Protein AF-A0A7S1P0Q0-F1 (afdb_monomer_lite)

Sequence (151 aa):
WRQEIEWERSNLKGLHETIDRICHELALQSGTRHRKLNSAVGKLKADFVEAAVGFTDLFRRHLIEYVKRFKRTSAHDPGCHRSFPELADITEGDLRPVEAEVASAEYPRPYKNLIAAKPTCSPDIDGPMATTSDGKNISEVDLLLRTQGFV

Structure (mmCIF, N/CA/C/O backbone):
data_AF-A0A7S1P0Q0-F1
#
_entry.id   AF-A0A7S1P0Q0-F1
#
loop_
_atom_site.group_PDB
_atom_site.id
_atom_site.type_symbol
_atom_site.label_atom_id
_atom_site.label_alt_id
_atom_site.label_comp_id
_atom_site.label_asym_id
_atom_site.label_entity_id
_atom_site.label_seq_id
_atom_site.pdbx_PDB_ins_code
_atom_site.Cartn_x
_atom_site.Cartn_y
_atom_site.Cartn_z
_atom_site.occupancy
_atom_site.B_iso_or_equiv
_atom_site.auth_seq_id
_atom_site.auth_comp_id
_atom_site.auth_asym_id
_atom_site.auth_atom_id
_atom_site.pdbx_PDB_model_num
ATOM 1 N N . TRP A 1 1 ? -7.349 -4.271 -9.506 1.00 67.31 1 TRP A N 1
ATOM 2 C CA . TRP A 1 1 ? -6.792 -3.863 -8.198 1.00 67.31 1 TRP A CA 1
ATOM 3 C C . TRP A 1 1 ? -7.834 -3.636 -7.115 1.00 67.31 1 TRP A C 1
ATOM 5 O O . TRP A 1 1 ? -7.873 -4.446 -6.211 1.00 67.31 1 TRP A O 1
ATOM 15 N N . ARG A 1 2 ? -8.716 -2.617 -7.157 1.00 73.19 2 ARG A N 1
ATOM 16 C CA . ARG A 1 2 ? -9.735 -2.446 -6.088 1.00 73.19 2 ARG A CA 1
ATOM 17 C C . ARG A 1 2 ? -10.603 -3.698 -5.899 1.00 73.19 2 ARG A C 1
ATOM 19 O O . ARG A 1 2 ? -10.735 -4.184 -4.785 1.00 73.19 2 ARG A O 1
ATOM 26 N N . GLN A 1 3 ? -11.106 -4.252 -7.002 1.00 78.12 3 GLN A N 1
ATOM 27 C CA . GLN A 1 3 ? -11.857 -5.511 -6.990 1.00 78.12 3 GLN A CA 1
ATOM 28 C C . GLN A 1 3 ? -11.008 -6.706 -6.531 1.00 78.12 3 GLN A C 1
ATOM 30 O O . GLN A 1 3 ? -11.529 -7.576 -5.849 1.00 78.12 3 GLN A O 1
ATOM 35 N N . GLU A 1 4 ? -9.712 -6.746 -6.853 1.00 77.75 4 GLU A N 1
ATOM 36 C CA . GLU A 1 4 ? -8.803 -7.804 -6.378 1.00 77.75 4 GLU A CA 1
ATOM 37 C C . GLU A 1 4 ? -8.516 -7.679 -4.887 1.00 77.75 4 GLU A C 1
ATOM 39 O O . GLU A 1 4 ? -8.562 -8.679 -4.195 1.00 77.75 4 GLU A O 1
ATOM 44 N N . ILE A 1 5 ? -8.304 -6.472 -4.363 1.00 76.44 5 ILE A N 1
ATOM 45 C CA . ILE A 1 5 ? -8.119 -6.224 -2.929 1.00 76.44 5 ILE A CA 1
ATOM 46 C C . ILE A 1 5 ? -9.391 -6.612 -2.170 1.00 76.44 5 ILE A C 1
ATOM 48 O O . ILE A 1 5 ? -9.331 -7.249 -1.120 1.00 76.44 5 ILE A O 1
ATOM 52 N N . GLU A 1 6 ? -10.564 -6.266 -2.701 1.00 78.94 6 GLU A N 1
ATOM 53 C CA . GLU A 1 6 ? -11.850 -6.681 -2.132 1.00 78.94 6 GLU A CA 1
ATOM 54 C C . GLU A 1 6 ? -12.058 -8.202 -2.207 1.00 78.94 6 GLU A C 1
ATOM 56 O O . GLU A 1 6 ? -12.580 -8.801 -1.260 1.00 78.94 6 GLU A O 1
ATOM 61 N N . TRP A 1 7 ? -11.620 -8.835 -3.296 1.00 82.75 7 TRP A N 1
ATOM 62 C CA . TRP A 1 7 ? -11.656 -10.283 -3.488 1.00 82.75 7 TRP A CA 1
ATOM 63 C C . TRP A 1 7 ? -10.693 -11.006 -2.539 1.00 82.75 7 TRP A C 1
ATOM 65 O O . TRP A 1 7 ? -11.113 -11.916 -1.830 1.00 82.75 7 TRP A O 1
ATOM 75 N N . GLU A 1 8 ? -9.443 -10.558 -2.431 1.00 78.31 8 GLU A N 1
ATOM 76 C CA . GLU A 1 8 ? -8.431 -11.086 -1.512 1.00 78.31 8 GLU A CA 1
ATOM 77 C C . GLU A 1 8 ? -8.890 -10.944 -0.068 1.00 78.31 8 GLU A C 1
ATOM 79 O O . GLU A 1 8 ? -8.839 -11.909 0.689 1.00 78.31 8 GLU A O 1
ATOM 84 N N . ARG A 1 9 ? -9.440 -9.781 0.306 1.00 75.38 9 ARG A N 1
ATOM 85 C CA . ARG A 1 9 ? -10.043 -9.570 1.628 1.00 75.38 9 ARG A CA 1
ATOM 86 C C . ARG A 1 9 ? -11.121 -10.607 1.939 1.00 75.38 9 ARG A C 1
ATOM 88 O O . ARG A 1 9 ? -11.265 -11.003 3.093 1.00 75.38 9 ARG A O 1
ATOM 95 N N . SER A 1 10 ? -11.898 -10.996 0.931 1.00 76.88 10 SER A N 1
ATOM 96 C CA . SER A 1 10 ? -13.017 -11.931 1.072 1.00 76.88 10 SER A CA 1
ATOM 97 C C . SER A 1 10 ? -12.574 -13.398 1.034 1.00 76.88 10 SER A C 1
ATOM 99 O O . SER A 1 10 ? -13.234 -14.239 1.637 1.00 76.88 10 SER A O 1
ATOM 101 N N . ASN A 1 11 ? -11.450 -13.703 0.378 1.00 79.88 11 ASN A N 1
ATOM 102 C CA . ASN A 1 11 ? -10.983 -15.072 0.144 1.00 79.88 11 ASN A CA 1
ATOM 103 C C . ASN A 1 11 ? -9.796 -15.501 1.013 1.00 79.88 11 ASN A C 1
ATOM 105 O O . ASN A 1 11 ? -9.559 -16.701 1.168 1.00 79.88 11 ASN A O 1
ATOM 109 N N . LEU A 1 12 ? -9.063 -14.563 1.618 1.00 82.00 12 LEU A N 1
ATOM 110 C CA . LEU A 1 12 ? -8.058 -14.883 2.627 1.00 82.00 12 LEU A CA 1
ATOM 111 C C . LEU A 1 12 ? -8.746 -15.335 3.913 1.00 82.00 12 LEU A C 1
ATOM 113 O O . LEU A 1 12 ? -9.384 -14.557 4.629 1.00 82.00 12 LEU A O 1
ATOM 117 N N . LYS A 1 13 ? -8.585 -16.625 4.211 1.00 82.50 13 LYS A N 1
ATOM 118 C CA . LYS A 1 13 ? -9.164 -17.273 5.387 1.00 82.50 13 LYS A CA 1
ATOM 119 C C . LYS A 1 13 ? -8.799 -16.504 6.663 1.00 82.50 13 LYS A C 1
ATOM 121 O O . LYS A 1 13 ? -7.623 -16.329 6.970 1.00 82.50 13 LYS A O 1
ATOM 126 N N . GLY A 1 14 ? -9.813 -16.056 7.402 1.00 80.31 14 GLY A N 1
ATOM 127 C CA . GLY A 1 14 ? -9.657 -15.333 8.668 1.00 80.31 14 GLY A CA 1
ATOM 128 C C . GLY A 1 14 ? -9.328 -13.840 8.548 1.00 80.31 14 GLY A C 1
ATOM 129 O O . GLY A 1 14 ? -9.415 -13.124 9.549 1.00 80.31 14 GLY A O 1
ATOM 130 N N . LEU A 1 15 ? -8.999 -13.323 7.356 1.00 81.31 15 LEU A N 1
ATOM 131 C CA . LEU A 1 15 ? -8.681 -11.902 7.181 1.00 81.31 15 LEU A CA 1
ATOM 132 C C . LEU A 1 15 ? -9.935 -11.033 7.308 1.00 81.31 15 LEU A C 1
ATOM 134 O O . LEU A 1 15 ? -9.914 -10.024 8.012 1.00 81.31 15 LEU A O 1
ATOM 138 N N . HIS A 1 16 ? -11.038 -11.455 6.686 1.00 80.12 16 HIS A N 1
ATOM 139 C CA . HIS A 1 16 ? -12.322 -10.764 6.788 1.00 80.12 16 HIS A CA 1
ATOM 140 C C . HIS A 1 16 ? -12.780 -10.621 8.248 1.00 80.12 16 HIS A C 1
ATOM 142 O O . HIS A 1 16 ? -13.053 -9.518 8.711 1.00 80.12 16 HIS A O 1
ATOM 148 N N . GLU A 1 17 ? -12.767 -11.723 8.999 1.00 84.56 17 GLU A N 1
ATOM 149 C CA . GLU A 1 17 ? -13.150 -11.772 10.417 1.00 84.56 17 GLU A CA 1
ATOM 150 C C . GLU A 1 17 ? -12.225 -10.913 11.292 1.00 84.56 17 GLU A C 1
ATOM 152 O O . GLU A 1 17 ? -12.676 -10.237 12.218 1.00 84.56 17 GLU A O 1
ATOM 157 N N . THR A 1 18 ? -10.928 -10.896 10.976 1.00 86.75 18 THR A N 1
ATOM 158 C CA . THR A 1 18 ? -9.940 -10.078 11.688 1.00 86.75 18 THR A CA 1
ATOM 159 C C . THR A 1 18 ? -10.181 -8.587 11.461 1.00 86.75 18 THR A C 1
ATOM 161 O O . THR A 1 18 ? -10.196 -7.826 12.429 1.00 86.75 18 THR A O 1
ATOM 164 N N . ILE A 1 19 ? -10.412 -8.164 10.213 1.00 84.38 19 ILE A N 1
ATOM 165 C CA . ILE A 1 19 ? -10.732 -6.768 9.876 1.00 84.38 19 ILE A CA 1
ATOM 166 C C . ILE A 1 19 ? -12.034 -6.347 10.555 1.00 84.38 19 ILE A C 1
ATOM 168 O O . ILE A 1 19 ? -12.106 -5.262 11.133 1.00 84.38 19 ILE A O 1
ATOM 172 N N . ASP A 1 20 ? -13.044 -7.213 10.530 1.00 86.19 20 ASP A N 1
ATOM 173 C CA . ASP A 1 20 ? -14.333 -6.981 11.172 1.00 86.19 20 ASP A CA 1
ATOM 174 C C . ASP A 1 20 ? -14.186 -6.753 12.675 1.00 86.19 20 ASP A C 1
ATOM 176 O O . ASP A 1 20 ? -14.682 -5.748 13.192 1.00 86.19 20 ASP A O 1
ATOM 180 N N . ARG A 1 21 ? -13.446 -7.630 13.361 1.00 87.44 21 ARG A N 1
ATOM 181 C CA . ARG A 1 21 ? -13.158 -7.502 14.792 1.00 87.44 21 ARG A CA 1
ATOM 182 C C . ARG A 1 21 ? -12.411 -6.206 15.107 1.00 87.44 21 ARG A C 1
ATOM 184 O O . ARG A 1 21 ? -12.855 -5.460 15.975 1.00 87.44 21 ARG A O 1
ATOM 191 N N . ILE A 1 22 ? -11.332 -5.905 14.382 1.00 88.12 22 ILE A N 1
ATOM 192 C CA . ILE A 1 22 ? -10.524 -4.694 14.608 1.00 88.12 22 ILE A CA 1
ATOM 193 C C . ILE A 1 22 ? -11.372 -3.433 14.407 1.00 88.12 22 ILE A C 1
ATOM 195 O O . ILE A 1 22 ? -11.353 -2.532 15.244 1.00 88.12 22 ILE A O 1
ATOM 199 N N . CYS A 1 23 ? -12.162 -3.368 13.332 1.00 87.81 23 CYS A N 1
ATOM 200 C CA . CYS A 1 23 ? -13.038 -2.223 13.084 1.00 87.81 23 CYS A CA 1
ATOM 201 C C . CYS A 1 23 ? -14.088 -2.068 14.191 1.00 87.81 23 CYS A C 1
ATOM 203 O O . CYS A 1 23 ? -14.402 -0.948 14.593 1.00 87.81 23 CYS A O 1
ATOM 205 N N . HIS A 1 24 ? -14.627 -3.178 14.695 1.00 86.00 24 HIS A N 1
ATOM 206 C CA . HIS A 1 24 ? -15.599 -3.175 15.783 1.00 86.00 24 HIS A CA 1
ATOM 207 C C . HIS A 1 24 ? -14.987 -2.685 17.104 1.00 86.00 24 HIS A C 1
ATOM 209 O O . HIS A 1 24 ? -15.585 -1.852 17.786 1.00 86.00 24 HIS A O 1
ATOM 215 N N . GLU A 1 25 ? -13.781 -3.137 17.444 1.00 86.94 25 GLU A N 1
ATOM 216 C CA . GLU A 1 25 ? -13.038 -2.687 18.626 1.00 86.94 25 GLU A CA 1
ATOM 217 C C . GLU A 1 25 ? -12.679 -1.197 18.542 1.00 86.94 25 GLU A C 1
ATOM 219 O O . GLU A 1 25 ? -12.944 -0.449 19.483 1.00 86.94 25 GLU A O 1
ATOM 224 N N . LEU A 1 26 ? -12.170 -0.731 17.397 1.00 85.88 26 LEU A N 1
ATOM 225 C CA . LEU A 1 26 ? -11.847 0.684 17.177 1.00 85.88 26 LEU A CA 1
ATOM 226 C C . LEU A 1 26 ? -13.091 1.581 17.251 1.00 85.88 26 LEU A C 1
ATOM 228 O O . LEU A 1 26 ? -13.056 2.662 17.846 1.00 85.88 26 LEU A O 1
ATOM 232 N N . ALA A 1 27 ? -14.220 1.132 16.695 1.00 85.38 27 ALA A N 1
ATOM 233 C CA . ALA A 1 27 ? -15.476 1.868 16.787 1.00 85.38 27 ALA A CA 1
ATOM 234 C C . ALA A 1 27 ? -15.959 1.989 18.244 1.00 85.38 27 ALA A C 1
ATOM 236 O O . ALA A 1 27 ? -16.407 3.065 18.649 1.00 85.38 27 ALA A O 1
ATOM 237 N N . LEU A 1 28 ? -15.810 0.938 19.057 1.00 83.94 28 LEU A N 1
ATOM 238 C CA . LEU A 1 28 ? -16.116 0.989 20.491 1.00 83.94 28 LEU A CA 1
ATOM 239 C C . LEU A 1 28 ? -15.164 1.927 21.252 1.00 83.94 28 LEU A C 1
ATOM 241 O O . LEU A 1 28 ? -15.630 2.754 22.035 1.00 83.94 28 LEU A O 1
ATOM 245 N N . GLN A 1 29 ? -13.857 1.864 20.977 1.00 83.81 29 GLN A N 1
ATOM 246 C CA . GLN A 1 29 ? -12.847 2.732 21.601 1.00 83.81 29 GLN A CA 1
ATOM 247 C C . GLN A 1 29 ? -13.053 4.218 21.278 1.00 83.81 29 GLN A C 1
ATOM 249 O O . GLN A 1 29 ? -12.810 5.075 22.122 1.00 83.81 29 GLN A O 1
ATOM 254 N N . SER A 1 30 ? -13.572 4.537 20.089 1.00 79.88 30 SER A N 1
ATOM 255 C CA . SER A 1 30 ? -13.924 5.912 19.702 1.00 79.88 30 SER A CA 1
ATOM 256 C C . SER A 1 30 ? -15.154 6.487 20.432 1.00 79.88 30 SER A C 1
ATOM 258 O O . SER A 1 30 ? -15.569 7.612 20.152 1.00 79.88 30 SER A O 1
ATOM 260 N N . GLY A 1 31 ? -15.770 5.728 21.350 1.00 76.19 31 GLY A N 1
ATOM 261 C CA . GLY A 1 31 ? -16.958 6.150 22.097 1.00 76.19 31 GLY A CA 1
ATOM 262 C C . GLY A 1 31 ? -18.244 6.131 21.265 1.00 76.19 31 GLY A C 1
ATOM 263 O O . GLY A 1 31 ? -19.228 6.796 21.608 1.00 76.19 31 GLY A O 1
ATOM 264 N N . THR A 1 32 ? -18.263 5.388 20.152 1.00 79.00 32 THR A N 1
ATOM 265 C CA . THR A 1 32 ? -19.440 5.306 19.284 1.00 79.00 32 THR A CA 1
ATOM 266 C C . THR A 1 32 ? -20.595 4.632 20.026 1.00 79.00 32 THR A C 1
ATOM 268 O O . THR A 1 32 ? -20.504 3.484 20.455 1.00 79.00 32 THR A O 1
ATOM 271 N N . ARG A 1 33 ? -21.734 5.329 20.145 1.00 78.31 33 ARG A N 1
ATOM 272 C CA . ARG A 1 33 ? -22.958 4.752 20.728 1.00 78.31 33 ARG A CA 1
ATOM 273 C C . ARG A 1 33 ? -23.373 3.498 19.956 1.00 78.31 33 ARG A C 1
ATOM 275 O O . ARG A 1 33 ? -23.413 3.536 18.728 1.00 78.31 33 ARG A O 1
ATOM 282 N N . HIS A 1 34 ? -23.826 2.460 20.662 1.00 73.00 34 HIS A N 1
ATOM 283 C CA . HIS A 1 34 ? -24.252 1.179 20.074 1.00 73.00 34 HIS A CA 1
ATOM 284 C C . HIS A 1 34 ? -25.168 1.317 18.844 1.00 73.00 34 HIS A C 1
ATOM 286 O O . HIS A 1 34 ? -24.982 0.625 17.849 1.00 73.00 34 HIS A O 1
ATOM 292 N N . ARG A 1 35 ? -26.107 2.276 18.859 1.00 75.81 35 ARG A N 1
ATOM 293 C CA . ARG A 1 35 ? -27.043 2.527 17.746 1.00 75.81 35 ARG A CA 1
ATOM 294 C C . ARG A 1 35 ? -26.366 2.967 16.434 1.00 75.81 35 ARG A C 1
ATOM 296 O O . ARG A 1 35 ? -26.982 2.875 15.380 1.00 75.81 35 ARG A O 1
ATOM 303 N N . LYS A 1 36 ? -25.125 3.460 16.485 1.00 82.62 36 LYS A N 1
ATOM 304 C CA . LYS A 1 36 ? -24.333 3.899 15.320 1.00 82.62 36 LYS A CA 1
ATOM 305 C C . LYS A 1 36 ? -23.139 2.986 15.025 1.00 82.62 36 LYS A C 1
ATOM 307 O O . LYS A 1 36 ? -22.395 3.260 14.088 1.00 82.62 36 LYS A O 1
ATOM 312 N N . LEU A 1 37 ? -22.970 1.907 15.790 1.00 83.19 37 LEU A N 1
ATOM 313 C CA . LEU A 1 37 ? -21.777 1.066 15.744 1.00 83.19 37 LEU A CA 1
ATOM 314 C C . LEU A 1 37 ? -21.566 0.438 14.363 1.00 83.19 37 LEU A C 1
ATOM 316 O O . LEU A 1 37 ? -20.504 0.601 13.780 1.00 83.19 37 LEU A O 1
ATOM 320 N N . ASN A 1 38 ? -22.608 -0.160 13.781 1.00 83.56 38 ASN A N 1
ATOM 321 C CA . ASN A 1 38 ? -22.518 -0.786 12.457 1.00 83.56 38 ASN A CA 1
ATOM 322 C C . ASN A 1 38 ? -22.152 0.215 11.351 1.00 83.56 38 ASN A C 1
ATOM 324 O O . ASN A 1 38 ? -21.402 -0.116 10.438 1.00 83.56 38 ASN A O 1
ATOM 328 N N . SER A 1 39 ? -22.645 1.454 11.443 1.00 84.56 39 SER A N 1
ATOM 329 C CA . SER A 1 39 ? -22.304 2.511 10.484 1.00 84.56 39 SER A CA 1
ATOM 330 C C . SER A 1 39 ? -20.852 2.970 10.643 1.00 84.56 39 SER A C 1
ATOM 332 O O . SER A 1 39 ? -20.161 3.147 9.642 1.00 84.56 39 SER A O 1
ATOM 334 N N . ALA A 1 40 ? -20.364 3.103 11.881 1.00 83.25 40 ALA A N 1
ATOM 335 C CA . ALA A 1 40 ? -18.966 3.433 12.153 1.00 83.25 40 ALA A CA 1
ATOM 336 C C . ALA A 1 40 ? -18.013 2.319 11.693 1.00 83.25 40 ALA A C 1
ATOM 338 O O . ALA A 1 40 ? -17.017 2.603 11.036 1.00 83.25 40 ALA A O 1
ATOM 339 N N . VAL A 1 41 ? -18.357 1.056 11.956 1.00 85.62 41 VAL A N 1
ATOM 340 C CA . VAL A 1 41 ? -17.617 -0.115 11.467 1.00 85.62 41 VAL A CA 1
ATOM 341 C C . VAL A 1 41 ? -17.589 -0.144 9.940 1.00 85.62 41 VAL A C 1
ATOM 343 O O . VAL A 1 41 ? -16.527 -0.328 9.355 1.00 85.62 41 VAL A O 1
ATOM 346 N N . GLY A 1 42 ? -18.728 0.090 9.281 1.00 85.31 42 GLY A N 1
ATOM 347 C CA . GLY A 1 42 ? -18.796 0.170 7.820 1.00 85.31 42 GLY A CA 1
ATOM 348 C C . GLY A 1 42 ? -17.887 1.260 7.248 1.00 85.31 42 GLY A C 1
ATOM 349 O O . GLY A 1 42 ? -17.175 1.014 6.277 1.00 85.31 42 GLY A O 1
ATOM 350 N N . LYS A 1 43 ? -17.845 2.434 7.891 1.00 86.75 43 LYS A N 1
ATOM 351 C CA . LYS A 1 43 ? -16.931 3.517 7.513 1.00 86.75 43 LYS A CA 1
ATOM 352 C C . LYS A 1 43 ? -15.462 3.119 7.688 1.00 86.75 43 LYS A C 1
ATOM 354 O O . LYS A 1 43 ? -14.688 3.299 6.761 1.00 86.75 43 LYS A O 1
ATOM 359 N N . LEU A 1 44 ? -15.094 2.524 8.825 1.00 85.31 44 LEU A N 1
ATOM 360 C CA . LEU A 1 44 ? -13.720 2.073 9.082 1.00 85.31 44 LEU A CA 1
ATOM 361 C C . LEU A 1 44 ? -13.248 1.029 8.061 1.00 85.31 44 LEU A C 1
ATOM 363 O O . LEU A 1 44 ? -12.109 1.087 7.607 1.00 85.31 44 LEU A O 1
ATOM 367 N N . LYS A 1 45 ? -14.128 0.110 7.646 1.00 86.12 45 LYS A N 1
ATOM 368 C CA . LYS A 1 45 ? -13.817 -0.855 6.581 1.00 86.12 45 LYS A CA 1
ATOM 369 C C . LYS A 1 45 ? -13.599 -0.177 5.228 1.00 86.12 45 LYS A C 1
ATOM 371 O O . LYS A 1 45 ? -12.709 -0.590 4.491 1.00 86.12 45 LYS A O 1
ATOM 376 N N . ALA A 1 46 ? -14.407 0.828 4.891 1.00 85.56 46 ALA A N 1
ATOM 377 C CA . ALA A 1 46 ? -14.223 1.597 3.663 1.00 85.56 46 ALA A CA 1
ATOM 378 C C . ALA A 1 46 ? -12.892 2.361 3.696 1.00 85.56 46 ALA A C 1
ATOM 380 O O . ALA A 1 46 ? -12.095 2.231 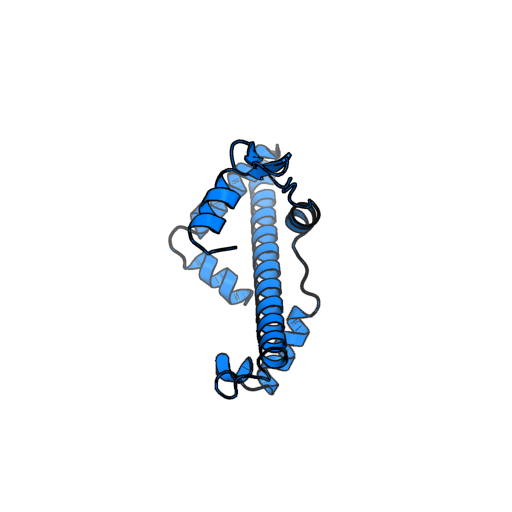2.772 1.00 85.56 46 ALA A O 1
ATOM 381 N N . ASP A 1 47 ? -12.606 3.051 4.803 1.00 85.12 47 ASP A N 1
ATOM 382 C CA . ASP A 1 47 ? -11.348 3.772 5.013 1.00 85.12 47 ASP A CA 1
ATOM 383 C C . ASP A 1 47 ? -10.131 2.824 4.930 1.00 85.12 47 ASP A C 1
ATOM 385 O O . ASP A 1 47 ? -9.102 3.187 4.362 1.00 85.12 47 ASP A O 1
ATOM 389 N N . PHE A 1 48 ? -10.251 1.588 5.434 1.00 84.19 48 PHE A N 1
ATOM 390 C CA . PHE A 1 48 ? -9.221 0.552 5.292 1.00 84.19 48 PHE A CA 1
ATOM 391 C C . PHE A 1 48 ? -8.966 0.179 3.827 1.00 84.19 48 PHE A C 1
ATOM 393 O O . PHE A 1 48 ? -7.811 0.111 3.415 1.00 84.19 48 PHE A O 1
ATOM 400 N N . VAL A 1 49 ? -10.020 -0.050 3.035 1.00 83.50 49 VAL A N 1
ATOM 401 C CA . VAL A 1 49 ? -9.872 -0.385 1.608 1.00 83.50 49 VAL A CA 1
ATOM 402 C C . VAL A 1 49 ? -9.238 0.777 0.846 1.00 83.50 49 VAL A C 1
ATOM 404 O O . VAL A 1 49 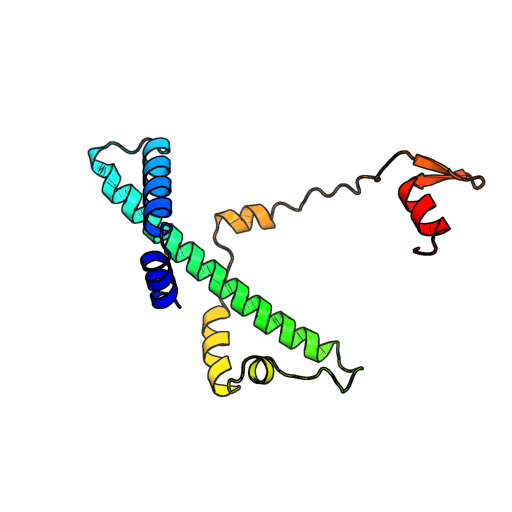? -8.314 0.547 0.072 1.00 83.50 49 VAL A O 1
ATOM 407 N N . GLU A 1 50 ? -9.661 2.018 1.103 1.00 84.94 50 GLU A N 1
ATOM 408 C CA . GLU A 1 50 ? -9.039 3.206 0.499 1.00 84.94 50 GLU A CA 1
ATOM 409 C C . GLU A 1 50 ? -7.553 3.318 0.855 1.00 84.94 50 GLU A C 1
ATOM 411 O O . GLU A 1 50 ? -6.719 3.587 -0.010 1.00 84.94 50 GLU A O 1
ATOM 416 N N . ALA A 1 51 ? -7.200 3.079 2.121 1.00 83.25 51 ALA A N 1
ATOM 417 C CA . ALA A 1 51 ? -5.811 3.103 2.556 1.00 83.25 51 ALA A CA 1
ATOM 418 C C . ALA A 1 51 ? -4.987 1.992 1.889 1.00 83.25 51 ALA A C 1
ATOM 420 O O . ALA A 1 51 ? -3.882 2.264 1.422 1.00 83.25 51 ALA A O 1
ATOM 421 N N . ALA A 1 52 ? -5.522 0.769 1.811 1.00 83.75 52 ALA A N 1
ATOM 422 C CA . ALA A 1 52 ? -4.865 -0.359 1.158 1.00 83.75 52 ALA A CA 1
ATOM 423 C C . ALA A 1 52 ? -4.615 -0.080 -0.331 1.00 83.75 52 ALA A C 1
ATOM 425 O O . ALA A 1 52 ? -3.491 -0.242 -0.794 1.00 83.75 52 ALA A O 1
ATOM 426 N N . VAL A 1 53 ? -5.622 0.431 -1.050 1.00 85.44 53 VAL A N 1
ATOM 427 C CA . VAL A 1 53 ? -5.488 0.851 -2.455 1.00 85.44 53 VAL A CA 1
ATOM 428 C C . VAL A 1 53 ? -4.397 1.914 -2.600 1.00 85.44 53 VAL A C 1
ATOM 430 O O . VAL A 1 53 ? -3.474 1.734 -3.392 1.00 85.44 53 VAL A O 1
ATOM 433 N N . GLY A 1 54 ? -4.437 2.973 -1.784 1.00 85.00 54 GLY A N 1
ATOM 434 C CA . GLY A 1 54 ? -3.436 4.042 -1.841 1.00 85.00 54 GLY A CA 1
ATOM 435 C C . GLY A 1 54 ? -2.007 3.552 -1.582 1.00 85.00 54 GLY A C 1
ATOM 436 O O . GLY A 1 54 ? -1.060 4.020 -2.214 1.00 85.00 54 GLY A O 1
ATOM 437 N N . PHE A 1 55 ? -1.832 2.572 -0.691 1.00 84.69 55 PHE A N 1
ATOM 438 C CA . PHE A 1 55 ? -0.536 1.930 -0.471 1.00 84.69 55 PHE A CA 1
ATOM 439 C C . PHE A 1 55 ? -0.068 1.094 -1.655 1.00 84.69 55 PHE A C 1
ATOM 441 O O . PHE A 1 55 ? 1.104 1.175 -2.030 1.00 84.69 55 PHE A O 1
ATOM 448 N N . THR A 1 56 ? -0.961 0.302 -2.243 1.00 85.94 56 THR A N 1
ATOM 449 C CA . THR A 1 56 ? -0.647 -0.505 -3.422 1.00 85.94 56 THR A CA 1
ATOM 450 C C . THR A 1 56 ? -0.228 0.382 -4.594 1.00 85.94 56 THR A C 1
ATOM 452 O O . THR A 1 56 ? 0.777 0.094 -5.245 1.00 85.94 56 THR A O 1
ATOM 455 N N . ASP A 1 57 ? -0.918 1.501 -4.823 1.00 88.38 57 ASP A N 1
ATOM 456 C CA . ASP A 1 57 ? -0.579 2.438 -5.900 1.00 88.38 57 ASP A CA 1
ATOM 457 C C . ASP A 1 57 ? 0.775 3.119 -5.680 1.00 88.38 57 ASP A C 1
ATOM 459 O O . ASP A 1 57 ? 1.574 3.248 -6.610 1.00 88.38 57 ASP A O 1
ATOM 463 N N . LEU A 1 58 ? 1.100 3.473 -4.436 1.00 87.69 58 LEU A N 1
ATOM 464 C CA . LEU A 1 58 ? 2.432 3.968 -4.091 1.00 87.69 58 LEU A CA 1
ATOM 465 C C . LEU A 1 58 ? 3.529 2.936 -4.322 1.00 87.69 58 LEU A C 1
ATOM 467 O O . LEU A 1 58 ? 4.594 3.274 -4.836 1.00 87.69 58 LEU A O 1
ATOM 471 N N . 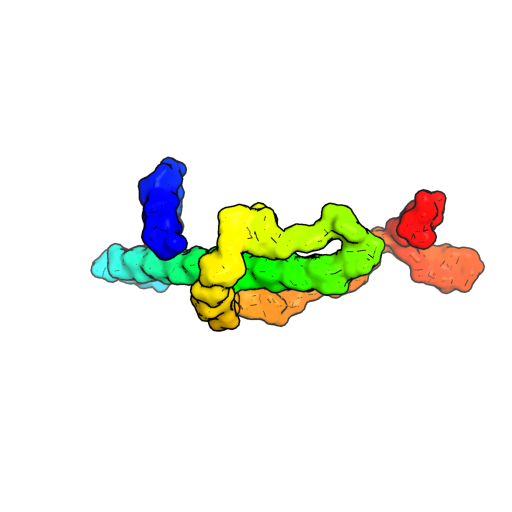PHE A 1 59 ? 3.294 1.686 -3.930 1.00 86.12 59 PHE A N 1
ATOM 472 C CA . PHE A 1 59 ? 4.263 0.619 -4.140 1.00 86.12 59 PHE A CA 1
ATOM 473 C C . PHE A 1 59 ? 4.520 0.398 -5.635 1.00 86.12 59 PHE A C 1
ATOM 475 O O . PHE A 1 59 ? 5.675 0.331 -6.056 1.00 86.12 59 PHE A O 1
ATOM 482 N N . ARG A 1 60 ? 3.459 0.392 -6.453 1.00 85.06 60 ARG A N 1
ATOM 483 C CA . ARG A 1 60 ? 3.552 0.333 -7.922 1.00 85.06 60 ARG A CA 1
ATOM 484 C C . ARG A 1 60 ? 4.378 1.492 -8.471 1.00 85.06 60 ARG A C 1
ATOM 486 O O . ARG A 1 60 ? 5.311 1.265 -9.239 1.00 85.06 60 ARG A O 1
ATOM 493 N N . ARG A 1 61 ? 4.090 2.722 -8.037 1.00 87.38 61 ARG A N 1
ATOM 494 C CA . ARG A 1 61 ? 4.862 3.906 -8.432 1.00 87.38 61 ARG A CA 1
ATOM 495 C C . ARG A 1 61 ? 6.347 3.753 -8.093 1.00 87.38 61 ARG A C 1
ATOM 497 O O . ARG A 1 61 ? 7.191 3.977 -8.957 1.00 87.38 61 ARG A O 1
ATOM 504 N N . HIS A 1 62 ? 6.672 3.336 -6.869 1.00 86.44 62 HIS A N 1
ATOM 505 C CA . HIS A 1 62 ? 8.059 3.158 -6.429 1.00 86.44 62 HIS A CA 1
ATOM 506 C C . HIS A 1 62 ? 8.788 2.062 -7.199 1.00 86.44 62 HIS A C 1
ATOM 508 O O . HIS A 1 62 ? 9.947 2.256 -7.554 1.00 86.44 62 HIS A O 1
ATOM 514 N N . LEU A 1 63 ? 8.128 0.944 -7.510 1.00 84.00 63 LEU A N 1
ATOM 515 C CA . LEU A 1 63 ? 8.707 -0.112 -8.343 1.00 84.00 63 LEU A CA 1
ATOM 516 C C . LEU A 1 63 ? 9.036 0.390 -9.753 1.00 84.00 63 LEU A C 1
ATOM 518 O O . LEU A 1 63 ? 10.142 0.163 -10.247 1.00 84.00 63 LEU A O 1
ATOM 522 N N . ILE A 1 64 ? 8.108 1.117 -10.380 1.00 83.81 64 ILE A N 1
ATOM 523 C CA . ILE A 1 64 ? 8.312 1.705 -11.709 1.00 83.81 64 ILE A CA 1
ATOM 524 C C . ILE A 1 64 ? 9.481 2.698 -11.673 1.00 83.81 64 ILE A C 1
ATOM 526 O O . ILE A 1 64 ? 10.380 2.643 -12.516 1.00 83.81 64 ILE A O 1
ATOM 530 N N . GLU A 1 65 ? 9.512 3.593 -10.680 1.00 84.69 65 GLU A N 1
ATOM 531 C CA . GLU A 1 65 ? 10.602 4.557 -10.510 1.00 84.69 65 GLU A CA 1
ATOM 532 C C . GLU A 1 65 ? 11.950 3.872 -10.242 1.00 84.69 65 GLU A C 1
ATOM 534 O O . GLU A 1 65 ? 12.964 4.272 -10.822 1.00 84.69 65 GLU A O 1
ATOM 539 N N . TYR A 1 66 ? 11.972 2.832 -9.404 1.00 80.56 66 TYR A N 1
ATOM 540 C CA . TYR A 1 66 ? 13.172 2.068 -9.070 1.00 80.56 66 TYR A CA 1
ATOM 541 C C . TYR A 1 66 ? 13.781 1.427 -10.315 1.00 80.56 66 TYR A C 1
ATOM 543 O O . TYR A 1 66 ? 14.955 1.654 -10.600 1.00 80.56 66 TYR A O 1
ATOM 551 N N . VAL A 1 67 ? 12.985 0.712 -11.113 1.00 74.81 67 VAL A N 1
ATOM 552 C CA . VAL A 1 67 ? 13.485 0.050 -12.327 1.00 74.81 67 VAL A CA 1
ATOM 553 C C . VAL A 1 67 ? 13.933 1.068 -13.382 1.00 74.81 67 VAL A C 1
ATOM 555 O O . VAL A 1 67 ? 14.980 0.893 -14.011 1.00 74.81 67 VAL A O 1
ATOM 558 N N . LYS A 1 68 ? 13.224 2.198 -13.525 1.00 75.69 68 LYS A N 1
ATOM 559 C CA . LYS A 1 68 ? 13.663 3.305 -14.397 1.00 75.69 68 LYS A CA 1
ATOM 560 C C . LYS A 1 68 ? 15.011 3.887 -13.962 1.00 75.69 68 LYS A C 1
ATOM 562 O O . LYS A 1 68 ? 15.841 4.202 -14.816 1.00 75.69 68 LYS A O 1
ATOM 567 N N . ARG A 1 69 ? 15.243 4.053 -12.654 1.00 72.56 69 ARG A N 1
ATOM 568 C CA . ARG A 1 69 ? 16.522 4.549 -12.111 1.00 72.56 69 ARG A CA 1
ATOM 569 C C . ARG A 1 69 ? 17.632 3.516 -12.239 1.00 72.56 69 ARG A C 1
ATOM 571 O O . ARG A 1 69 ? 18.727 3.887 -12.644 1.00 72.56 69 ARG A O 1
ATOM 578 N N . PHE A 1 70 ? 17.328 2.247 -11.990 1.00 67.75 70 PHE A N 1
ATOM 579 C CA . PHE A 1 70 ? 18.263 1.139 -12.143 1.00 67.75 70 PHE A CA 1
ATOM 580 C C . PHE A 1 70 ? 18.812 1.066 -13.575 1.00 67.75 70 PHE A C 1
ATOM 582 O O . PHE A 1 70 ? 20.023 1.010 -13.773 1.00 67.75 70 PHE A O 1
ATOM 589 N N . LYS A 1 71 ? 17.951 1.230 -14.590 1.00 63.00 71 LYS A N 1
ATOM 590 C CA . LYS A 1 71 ? 18.373 1.332 -15.999 1.00 63.00 71 LYS A CA 1
ATOM 591 C C . LYS A 1 71 ? 19.325 2.510 -16.268 1.00 63.00 71 LYS A C 1
ATOM 593 O O . LYS A 1 71 ? 20.207 2.390 -17.113 1.00 63.00 71 LYS A O 1
ATOM 598 N N . ARG A 1 72 ? 19.168 3.640 -15.565 1.00 60.62 72 ARG A N 1
ATOM 599 C CA . ARG A 1 72 ? 20.036 4.829 -15.709 1.00 60.62 72 ARG A CA 1
ATOM 600 C C . ARG A 1 72 ? 21.399 4.645 -15.046 1.00 60.62 72 ARG A C 1
ATOM 602 O O . ARG A 1 72 ? 22.392 5.114 -15.587 1.00 60.62 72 ARG A O 1
ATOM 609 N N . THR A 1 73 ? 21.449 3.993 -13.886 1.00 56.38 73 THR A N 1
ATOM 610 C CA . THR A 1 73 ? 22.693 3.787 -13.125 1.00 56.38 73 THR A CA 1
ATOM 611 C C . THR A 1 73 ? 23.486 2.572 -13.600 1.00 56.38 73 THR A C 1
ATOM 613 O O . THR A 1 73 ? 24.705 2.565 -13.491 1.00 56.38 73 THR A O 1
ATOM 616 N N . SER A 1 74 ? 22.818 1.565 -14.170 1.00 53.56 74 SER A N 1
ATOM 617 C CA . SER A 1 74 ? 23.434 0.321 -14.653 1.00 53.56 74 SER A CA 1
ATOM 618 C C . SER A 1 74 ? 24.122 0.454 -16.018 1.00 53.56 74 SER A C 1
ATOM 620 O O . SER A 1 74 ? 24.538 -0.557 -16.571 1.00 53.56 74 SER A O 1
ATOM 622 N N . ALA A 1 75 ? 24.276 1.662 -16.576 1.00 55.31 75 ALA A N 1
ATOM 623 C CA . ALA A 1 75 ? 24.897 1.919 -17.889 1.00 55.31 75 ALA A CA 1
ATOM 624 C C . ALA A 1 75 ? 26.340 1.375 -18.054 1.00 55.31 75 ALA A C 1
ATOM 626 O O . ALA A 1 75 ? 26.891 1.435 -19.151 1.00 55.31 75 ALA A O 1
ATOM 627 N N . HIS A 1 76 ? 26.944 0.847 -16.985 1.00 53.59 76 HIS A N 1
ATOM 628 C CA . HIS A 1 76 ? 28.258 0.206 -16.979 1.00 53.59 76 HIS A CA 1
ATOM 629 C C . HIS A 1 76 ? 28.244 -1.333 -17.004 1.00 53.59 76 HIS A C 1
ATOM 631 O O . HIS A 1 76 ? 29.317 -1.911 -17.149 1.00 53.59 76 HIS A O 1
ATOM 637 N N . ASP A 1 77 ? 27.085 -1.996 -16.919 1.00 53.53 77 ASP A N 1
ATOM 638 C CA . ASP A 1 77 ? 26.992 -3.460 -16.988 1.00 53.53 77 ASP A CA 1
ATOM 639 C C . ASP A 1 77 ? 25.976 -3.912 -18.061 1.00 53.53 77 ASP A C 1
ATOM 641 O O . ASP A 1 77 ? 24.764 -3.864 -17.822 1.00 53.53 77 ASP A O 1
ATOM 645 N N . PRO A 1 78 ? 26.441 -4.357 -19.248 1.00 53.44 78 PRO A N 1
ATOM 646 C CA . PRO A 1 78 ? 25.585 -4.704 -20.382 1.00 53.44 78 PRO A CA 1
ATOM 647 C C . PRO A 1 78 ? 24.655 -5.907 -20.131 1.00 53.44 78 PRO A C 1
ATOM 649 O O . PRO A 1 78 ? 23.758 -6.155 -20.938 1.00 53.44 78 PRO A O 1
ATOM 652 N N . GLY A 1 79 ? 24.834 -6.649 -19.030 1.00 55.59 79 GLY A N 1
ATOM 653 C CA . GLY A 1 79 ? 24.031 -7.828 -18.691 1.00 55.59 79 GLY A CA 1
ATOM 654 C C . GLY A 1 79 ? 22.713 -7.552 -17.954 1.00 55.59 79 GLY A C 1
ATOM 655 O O . GLY A 1 79 ? 21.861 -8.439 -17.901 1.00 55.59 79 GLY A O 1
ATOM 656 N N . CYS A 1 80 ? 22.507 -6.346 -17.404 1.00 55.56 80 CYS A N 1
ATOM 657 C CA . CYS A 1 80 ? 21.421 -6.062 -16.449 1.00 55.56 80 CYS A CA 1
ATOM 658 C C . CYS A 1 80 ? 20.479 -4.923 -16.902 1.00 55.56 80 CYS A C 1
ATOM 660 O O . CYS A 1 80 ? 20.113 -4.035 -16.135 1.00 55.56 80 CYS A O 1
ATOM 662 N N . HIS A 1 81 ? 20.090 -4.915 -18.181 1.00 61.50 81 HIS A N 1
ATOM 663 C CA . HIS A 1 81 ? 19.364 -3.796 -18.808 1.00 61.50 81 HIS A CA 1
ATOM 664 C C . HIS A 1 81 ? 17.887 -4.043 -19.113 1.00 61.50 81 HIS A C 1
ATOM 666 O O . HIS A 1 81 ? 17.328 -3.371 -19.984 1.00 61.50 81 HIS A O 1
ATOM 672 N N . ARG A 1 82 ? 17.230 -4.970 -18.412 1.00 68.88 82 ARG A N 1
ATOM 673 C CA . ARG A 1 82 ? 15.806 -5.196 -18.671 1.00 68.88 82 ARG A CA 1
ATOM 674 C C . ARG A 1 82 ? 14.966 -4.015 -18.198 1.00 68.88 82 ARG A C 1
ATOM 676 O O . ARG A 1 82 ? 15.121 -3.535 -17.074 1.00 68.88 82 ARG A O 1
ATOM 683 N N . SER A 1 83 ? 14.102 -3.515 -19.074 1.00 71.38 83 SER A N 1
ATOM 684 C CA . SER A 1 83 ? 13.111 -2.495 -18.714 1.00 71.38 83 SER A CA 1
ATOM 685 C C . SER A 1 83 ? 12.025 -3.083 -17.797 1.00 71.38 83 SER A C 1
ATOM 687 O O . SER A 1 83 ? 11.869 -4.298 -17.718 1.00 71.38 83 SER A O 1
ATOM 689 N N . PHE A 1 84 ? 11.265 -2.245 -17.079 1.00 71.94 84 PHE A N 1
ATOM 690 C CA . PHE A 1 84 ? 10.150 -2.738 -16.251 1.00 71.94 84 PHE A CA 1
ATOM 691 C C . PHE A 1 84 ? 9.144 -3.585 -17.052 1.00 71.94 84 PHE A C 1
ATOM 693 O O . PHE A 1 84 ? 8.823 -4.672 -16.578 1.00 71.94 84 PHE A O 1
ATOM 700 N N . PRO A 1 85 ? 8.702 -3.175 -18.260 1.00 73.94 85 PRO A N 1
ATOM 701 C CA . PRO A 1 85 ? 7.845 -4.025 -19.079 1.00 73.94 85 PRO A CA 1
ATOM 702 C C . PRO A 1 85 ? 8.481 -5.380 -19.418 1.00 73.94 85 PRO A C 1
ATOM 704 O O . PRO A 1 85 ? 7.812 -6.400 -19.330 1.00 73.94 85 PRO A O 1
ATOM 707 N N . GLU A 1 86 ? 9.784 -5.421 -19.714 1.00 77.69 86 GLU A N 1
ATOM 708 C CA . GLU A 1 86 ? 10.510 -6.677 -19.976 1.00 77.69 86 GLU A CA 1
ATOM 709 C C . GLU A 1 86 ? 10.654 -7.569 -18.732 1.00 77.69 86 GLU A C 1
ATOM 711 O O . GLU A 1 86 ? 10.740 -8.788 -18.853 1.00 77.69 86 GLU A O 1
ATOM 716 N N . LEU A 1 87 ? 10.717 -6.979 -17.534 1.00 76.81 87 LEU A N 1
ATOM 717 C CA . LEU A 1 87 ? 10.739 -7.722 -16.270 1.00 76.81 87 LEU A CA 1
ATOM 718 C C . LEU A 1 87 ? 9.354 -8.242 -15.879 1.00 76.81 87 LEU A C 1
ATOM 720 O O . LEU A 1 87 ? 9.256 -9.301 -15.267 1.00 76.81 87 LEU A O 1
ATOM 724 N N . ALA A 1 88 ? 8.308 -7.487 -16.207 1.00 77.00 88 ALA A N 1
ATOM 725 C CA . ALA A 1 88 ? 6.922 -7.800 -15.879 1.00 77.00 88 ALA A CA 1
ATOM 726 C C . ALA A 1 88 ? 6.182 -8.563 -16.994 1.00 77.00 88 ALA A C 1
ATOM 728 O O . ALA A 1 88 ? 5.014 -8.885 -16.808 1.00 77.00 88 ALA A O 1
ATOM 729 N N . ASP A 1 89 ? 6.848 -8.849 -18.118 1.00 83.44 89 ASP A N 1
ATOM 730 C CA . ASP A 1 89 ? 6.275 -9.491 -19.311 1.00 83.44 89 ASP A CA 1
ATOM 731 C C . ASP A 1 89 ?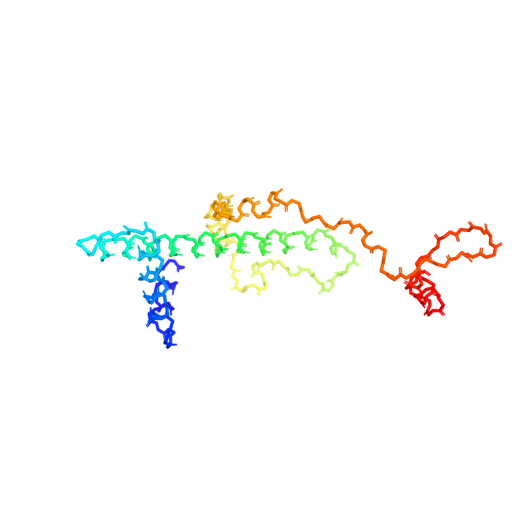 5.012 -8.774 -19.835 1.00 83.44 89 ASP A C 1
ATOM 733 O O . ASP A 1 89 ? 3.986 -9.377 -20.143 1.00 83.44 89 ASP A O 1
ATOM 737 N N . ILE A 1 90 ? 5.082 -7.440 -19.899 1.00 82.06 90 ILE A N 1
ATOM 738 C CA . ILE A 1 90 ? 4.017 -6.562 -20.408 1.00 82.06 90 ILE A CA 1
ATOM 739 C C . ILE A 1 90 ? 4.564 -5.628 -21.487 1.00 82.06 90 ILE A C 1
ATOM 741 O O . ILE A 1 90 ? 5.771 -5.401 -21.583 1.00 82.06 90 ILE A O 1
ATOM 745 N N . THR A 1 91 ? 3.688 -5.032 -22.297 1.00 84.50 91 THR A N 1
ATOM 746 C CA . THR A 1 91 ? 4.131 -4.035 -23.278 1.00 84.50 91 THR A CA 1
ATOM 747 C C . THR A 1 91 ? 4.265 -2.643 -22.649 1.00 84.50 91 THR A C 1
ATOM 749 O O . THR A 1 91 ? 3.591 -2.296 -21.680 1.00 84.50 91 THR A O 1
ATOM 752 N N . GLU A 1 92 ? 5.086 -1.776 -23.251 1.00 82.25 92 GLU A N 1
ATOM 753 C CA . GLU A 1 92 ? 5.147 -0.346 -22.888 1.00 82.25 92 GLU A CA 1
ATOM 754 C C . GLU A 1 92 ? 3.783 0.356 -23.086 1.00 82.25 92 GLU A C 1
ATOM 756 O O . GLU A 1 92 ? 3.477 1.372 -22.458 1.00 82.25 92 GLU A O 1
ATOM 761 N N . GLY A 1 93 ? 2.944 -0.177 -23.983 1.00 82.94 93 GLY A N 1
ATOM 762 C CA . GLY A 1 93 ? 1.562 0.264 -24.165 1.00 82.94 93 GLY A CA 1
ATOM 763 C C . GLY A 1 93 ? 0.699 -0.012 -22.936 1.00 82.94 93 GLY A C 1
ATOM 764 O O . GLY A 1 93 ? -0.055 0.868 -22.533 1.00 82.94 93 GLY A O 1
ATOM 765 N N . ASP A 1 94 ? 0.873 -1.176 -22.312 1.00 82.56 94 ASP A N 1
ATOM 766 C CA . ASP A 1 94 ? 0.132 -1.599 -21.116 1.00 82.56 94 ASP A CA 1
ATOM 767 C C . ASP A 1 94 ? 0.624 -0.891 -19.847 1.00 82.56 94 ASP A C 1
ATOM 769 O O . ASP A 1 94 ? -0.149 -0.639 -18.922 1.00 82.56 94 ASP A O 1
ATOM 773 N N . LEU A 1 95 ? 1.905 -0.508 -19.815 1.00 83.75 95 LEU A N 1
ATOM 774 C CA . LEU A 1 95 ? 2.494 0.220 -18.692 1.00 83.75 95 LEU A CA 1
ATOM 775 C C . LEU A 1 95 ? 2.025 1.684 -18.620 1.00 83.75 95 LEU A C 1
ATOM 777 O O . LEU A 1 95 ? 1.839 2.220 -17.530 1.00 83.75 95 LEU A O 1
ATOM 781 N N . ARG A 1 96 ? 1.799 2.348 -19.760 1.00 85.19 96 ARG A N 1
ATOM 782 C CA . ARG A 1 96 ? 1.414 3.774 -19.799 1.00 85.19 96 ARG A CA 1
ATOM 783 C C . ARG A 1 96 ? 0.140 4.111 -19.002 1.00 85.19 96 ARG A C 1
ATOM 785 O O . ARG A 1 96 ? 0.175 5.081 -18.244 1.00 85.19 96 ARG A O 1
ATOM 792 N N . PRO A 1 97 ? -0.967 3.356 -19.124 1.00 85.25 97 PRO A N 1
ATOM 793 C CA . PRO A 1 97 ? -2.152 3.541 -18.288 1.00 85.25 97 PRO A CA 1
ATOM 794 C C . PRO A 1 97 ? -1.857 3.391 -16.795 1.00 85.25 97 PRO A C 1
ATOM 796 O O . PRO A 1 97 ? -2.347 4.185 -15.999 1.00 85.25 97 PRO A O 1
ATOM 799 N N . VAL A 1 98 ? -1.020 2.417 -16.425 1.00 83.00 98 VAL A N 1
ATOM 800 C CA . VAL A 1 98 ? -0.618 2.176 -15.033 1.00 83.00 98 VAL A CA 1
ATOM 801 C C . VAL A 1 98 ? 0.183 3.353 -14.487 1.00 83.00 98 VAL A C 1
ATOM 803 O O . VAL A 1 98 ? -0.075 3.807 -13.379 1.00 83.00 98 VAL A O 1
ATOM 806 N N . GLU A 1 99 ? 1.120 3.891 -15.265 1.00 85.38 99 GLU A N 1
ATOM 807 C CA . GLU A 1 99 ? 1.880 5.081 -14.875 1.00 85.38 99 GLU A CA 1
ATOM 808 C C . GLU A 1 99 ? 0.986 6.304 -14.693 1.00 85.38 99 GLU A C 1
ATOM 810 O O . GLU A 1 99 ? 1.173 7.058 -13.740 1.00 85.38 99 GLU A O 1
ATOM 815 N N . ALA A 1 100 ? -0.001 6.487 -15.573 1.00 86.88 100 ALA A N 1
ATOM 816 C CA . ALA A 1 100 ? -0.973 7.566 -15.455 1.00 86.88 100 ALA A CA 1
ATOM 817 C C . ALA A 1 100 ? -1.871 7.406 -14.214 1.00 86.88 100 ALA A C 1
ATOM 819 O O . ALA A 1 100 ? -2.145 8.394 -13.537 1.00 86.88 100 ALA A O 1
ATOM 820 N N . GLU A 1 101 ? -2.289 6.176 -13.898 1.00 84.62 101 GLU A N 1
ATOM 821 C CA . GLU A 1 101 ? -3.086 5.832 -12.712 1.00 84.62 101 GLU A CA 1
ATOM 822 C C . GLU A 1 101 ? -2.334 6.166 -11.415 1.00 84.62 101 GLU A C 1
ATOM 824 O O . GLU A 1 101 ? -2.888 6.803 -10.523 1.00 84.62 101 GLU A O 1
ATOM 829 N N . VAL A 1 102 ? -1.052 5.792 -11.325 1.00 86.94 102 VAL A N 1
ATOM 830 C CA . VAL A 1 102 ? -0.264 5.931 -10.086 1.00 86.94 102 VAL A CA 1
ATOM 831 C C . VAL A 1 102 ? 0.519 7.245 -9.988 1.00 86.94 102 VAL A C 1
ATOM 833 O O . VAL A 1 102 ? 1.159 7.504 -8.967 1.00 86.94 102 VAL A O 1
ATOM 836 N N . ALA A 1 103 ? 0.483 8.106 -11.011 1.00 85.56 103 ALA A N 1
ATOM 837 C CA . ALA A 1 103 ? 1.240 9.363 -11.037 1.00 85.56 103 ALA A CA 1
ATOM 838 C C . ALA A 1 103 ? 0.900 10.295 -9.860 1.00 85.56 103 ALA A C 1
ATOM 840 O O . ALA A 1 103 ? 1.780 10.967 -9.317 1.00 85.56 103 ALA A O 1
ATOM 841 N N . SER A 1 104 ? -0.370 10.316 -9.451 1.00 84.19 104 SER A N 1
ATOM 842 C CA . SER A 1 104 ? -0.878 11.107 -8.325 1.00 84.19 104 SER A CA 1
ATOM 843 C C . SER A 1 104 ? -0.947 10.323 -7.011 1.00 84.19 104 SER A C 1
ATOM 845 O O . SER A 1 104 ? -1.492 10.835 -6.035 1.00 84.19 104 SER A O 1
ATOM 847 N N . ALA A 1 105 ? -0.401 9.101 -6.958 1.00 85.56 105 ALA A N 1
ATOM 848 C CA . ALA A 1 105 ? -0.409 8.297 -5.743 1.00 85.56 105 ALA A CA 1
ATOM 849 C C . ALA A 1 105 ? 0.368 9.006 -4.623 1.00 85.56 105 ALA A C 1
ATOM 851 O O . ALA A 1 105 ? 1.525 9.410 -4.793 1.00 85.56 105 ALA A O 1
ATOM 852 N N . GLU A 1 106 ? -0.277 9.133 -3.465 1.00 80.56 106 GLU A N 1
ATOM 853 C CA . GLU A 1 106 ? 0.258 9.770 -2.267 1.00 80.56 106 GLU A CA 1
ATOM 854 C C . GLU A 1 106 ? 0.052 8.874 -1.045 1.00 80.56 106 GLU A C 1
ATOM 856 O O . GLU A 1 106 ? -0.903 8.102 -0.971 1.00 80.56 106 GLU A O 1
ATOM 861 N N . TYR A 1 107 ? 0.915 9.026 -0.036 1.00 75.06 107 TYR A N 1
ATOM 862 C CA . TYR A 1 107 ? 0.756 8.291 1.220 1.00 75.06 107 TYR A CA 1
ATOM 863 C C . TYR A 1 107 ? -0.575 8.634 1.890 1.00 75.06 107 TYR A C 1
ATOM 865 O O . TYR A 1 107 ? -0.920 9.819 1.993 1.00 75.06 107 TYR A O 1
ATOM 873 N N . PRO A 1 108 ? -1.303 7.637 2.425 1.00 77.38 108 PRO A N 1
ATOM 874 C CA . PRO A 1 108 ? -2.437 7.916 3.286 1.00 77.38 108 PRO A CA 1
ATOM 875 C C . PRO A 1 108 ? -2.016 8.852 4.426 1.00 77.38 108 PRO A C 1
ATOM 877 O O . PRO A 1 108 ? -0.916 8.740 4.976 1.00 77.38 108 PRO A O 1
ATOM 880 N N . ARG A 1 109 ? -2.898 9.791 4.794 1.00 75.12 109 ARG A N 1
ATOM 881 C CA . ARG A 1 109 ? -2.603 10.861 5.771 1.00 75.12 109 ARG A CA 1
ATOM 882 C C . ARG A 1 109 ? -1.905 10.392 7.062 1.00 75.12 109 ARG A C 1
ATOM 884 O O . ARG A 1 109 ? -0.959 11.070 7.456 1.00 75.12 109 ARG A O 1
ATOM 891 N N . PRO A 1 110 ? -2.292 9.269 7.703 1.00 67.50 110 PRO A N 1
ATOM 892 C CA . PRO A 1 110 ? -1.626 8.804 8.924 1.00 67.50 110 PRO A CA 1
ATOM 893 C C . PRO A 1 110 ? -0.122 8.556 8.737 1.00 67.50 110 PRO A C 1
ATOM 895 O O . PRO A 1 110 ? 0.672 8.819 9.635 1.00 67.50 110 PRO A O 1
ATOM 898 N N . TYR A 1 111 ? 0.281 8.116 7.544 1.00 68.38 111 TYR A N 1
ATOM 899 C CA . TYR A 1 111 ? 1.661 7.764 7.229 1.00 68.38 111 TYR A CA 1
ATOM 900 C C . TYR A 1 111 ? 2.481 8.942 6.728 1.00 68.38 111 TYR A C 1
ATOM 902 O O . TYR A 1 111 ? 3.687 8.963 6.943 1.00 68.38 111 TYR A O 1
ATOM 910 N N . LYS A 1 112 ? 1.845 9.968 6.148 1.00 74.31 112 LYS A N 1
ATOM 911 C CA . LYS A 1 112 ? 2.530 11.237 5.853 1.00 74.31 112 LYS A CA 1
ATOM 912 C C . LYS A 1 112 ? 3.168 11.824 7.112 1.00 74.31 112 LYS A C 1
ATOM 914 O O . LYS A 1 112 ? 4.298 12.291 7.049 1.00 74.31 112 LYS A O 1
ATOM 919 N N . ASN A 1 113 ? 2.483 11.733 8.253 1.00 67.69 113 ASN A N 1
ATOM 920 C CA . ASN A 1 113 ? 3.002 12.215 9.533 1.00 67.69 113 ASN A CA 1
ATOM 921 C C . ASN A 1 113 ? 4.162 11.354 10.055 1.00 67.69 113 ASN A C 1
ATOM 923 O O . ASN A 1 113 ? 5.135 11.902 10.556 1.00 67.69 113 ASN A O 1
ATOM 927 N N . LEU A 1 114 ? 4.083 10.028 9.898 1.00 64.81 114 LEU A N 1
ATOM 928 C CA . LEU A 1 114 ? 5.169 9.105 10.253 1.00 64.81 114 LEU A CA 1
ATOM 929 C C . LEU A 1 114 ? 6.415 9.301 9.381 1.00 64.81 114 LEU A C 1
ATOM 931 O O . LEU A 1 114 ? 7.521 9.238 9.889 1.00 64.81 114 LEU A O 1
ATOM 935 N N . ILE A 1 115 ? 6.243 9.559 8.084 1.00 65.50 115 ILE A N 1
ATOM 936 C CA . ILE A 1 115 ? 7.353 9.811 7.151 1.00 65.50 115 ILE A CA 1
ATOM 937 C C . ILE A 1 115 ? 7.950 11.207 7.376 1.00 65.50 115 ILE A C 1
ATOM 939 O O . ILE A 1 115 ? 9.160 11.394 7.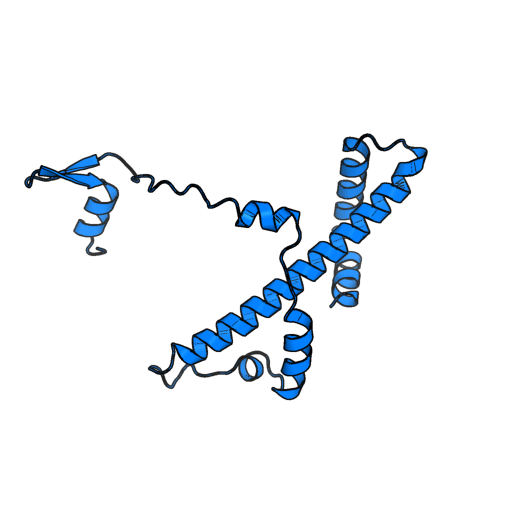271 1.00 65.50 115 ILE A O 1
ATOM 943 N N . ALA A 1 116 ? 7.107 12.199 7.679 1.00 68.62 116 ALA A N 1
ATOM 944 C CA . ALA A 1 116 ? 7.547 13.554 8.004 1.00 68.62 116 ALA A CA 1
ATOM 945 C C . ALA A 1 116 ? 8.249 13.630 9.366 1.00 68.62 116 ALA A C 1
ATOM 947 O O . ALA A 1 116 ? 9.113 14.488 9.566 1.00 68.62 116 ALA A O 1
ATOM 948 N N . ALA A 1 117 ? 7.911 12.729 10.291 1.00 63.62 117 ALA A N 1
ATOM 949 C CA . ALA A 1 117 ? 8.714 12.475 11.469 1.00 63.62 117 ALA A CA 1
ATOM 950 C C . ALA A 1 117 ? 10.034 11.851 11.003 1.00 63.62 117 ALA A C 1
ATOM 952 O O . ALA A 1 117 ? 10.140 10.642 10.822 1.00 63.62 117 ALA A O 1
ATOM 953 N N . LYS A 1 118 ? 11.045 12.697 10.758 1.00 55.56 118 LYS A N 1
ATOM 954 C CA . LYS A 1 118 ? 12.424 12.237 10.566 1.00 55.56 118 LYS A CA 1
ATOM 955 C C . LYS A 1 118 ? 12.708 11.188 11.643 1.00 55.56 118 LYS A C 1
ATOM 957 O O . LYS A 1 118 ? 12.501 11.516 12.814 1.00 55.56 118 LYS A O 1
ATOM 962 N N . PRO A 1 119 ? 13.175 9.975 11.297 1.00 51.72 119 PRO A N 1
ATOM 963 C CA . PRO A 1 119 ? 13.712 9.103 12.318 1.00 51.72 119 PRO A CA 1
ATOM 964 C C . PRO A 1 119 ? 14.803 9.908 13.010 1.00 51.72 119 PRO A C 1
ATOM 966 O O . PRO A 1 119 ? 15.744 10.384 12.368 1.00 51.72 119 PRO A O 1
ATOM 969 N N . THR A 1 120 ? 14.641 10.125 14.310 1.00 47.22 120 THR A N 1
ATOM 970 C CA . THR A 1 120 ? 15.704 10.611 15.177 1.00 47.22 120 THR A CA 1
ATOM 971 C C . THR A 1 120 ? 16.713 9.472 15.302 1.00 47.22 120 THR A C 1
ATOM 973 O O . THR A 1 120 ? 16.916 8.922 16.372 1.00 47.22 120 THR A O 1
ATOM 976 N N . CYS A 1 121 ? 17.330 9.069 14.191 1.00 47.31 121 CYS A N 1
ATOM 977 C CA . CYS A 1 121 ? 18.663 8.521 14.268 1.00 47.31 12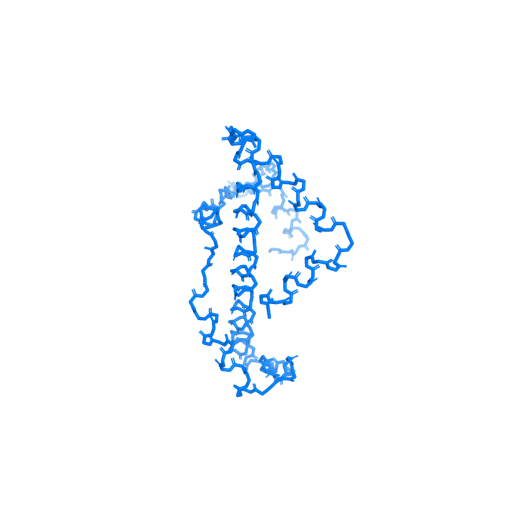1 CYS A CA 1
ATOM 978 C C . CYS A 1 121 ? 19.521 9.705 14.702 1.00 47.31 121 CYS A C 1
ATOM 980 O O . CYS A 1 121 ? 20.045 10.456 13.876 1.00 47.31 121 CYS A O 1
ATOM 982 N N . SER A 1 122 ? 19.645 9.892 16.019 1.00 48.66 122 SER A N 1
ATOM 983 C CA . SER A 1 122 ? 20.961 10.248 16.519 1.00 48.66 122 SER A CA 1
ATOM 984 C C . SER A 1 122 ? 21.933 9.258 15.878 1.00 48.66 122 SER A C 1
ATOM 986 O O . SER A 1 122 ? 21.583 8.084 15.708 1.00 48.66 122 SER A O 1
ATOM 988 N N . PRO A 1 123 ? 23.125 9.691 15.450 1.00 55.19 123 PRO A N 1
ATOM 989 C CA . PRO A 1 123 ? 24.218 8.749 15.352 1.00 55.19 123 PRO A CA 1
ATOM 990 C C . PRO A 1 123 ? 24.416 8.230 16.777 1.00 55.19 123 PRO A C 1
ATOM 992 O O . PRO A 1 123 ? 25.136 8.832 17.571 1.00 55.19 123 PRO A O 1
ATOM 995 N N . ASP A 1 124 ? 23.665 7.194 17.138 1.00 54.81 124 ASP A N 1
ATOM 996 C CA . ASP A 1 124 ? 23.946 6.392 18.303 1.00 54.81 124 ASP A CA 1
ATOM 997 C C . ASP A 1 124 ? 25.324 5.833 18.004 1.00 54.81 124 ASP A C 1
ATOM 999 O O . ASP A 1 124 ? 25.522 5.021 17.101 1.00 54.81 124 ASP A O 1
ATOM 1003 N N . ILE A 1 125 ? 26.309 6.425 18.668 1.00 57.75 125 ILE A N 1
ATOM 1004 C CA . ILE A 1 125 ? 27.643 5.872 18.750 1.00 57.75 125 ILE A CA 1
ATOM 1005 C C . ILE A 1 125 ? 27.426 4.484 19.337 1.00 57.75 125 ILE A C 1
ATOM 1007 O O . ILE A 1 125 ? 27.080 4.351 20.512 1.00 57.75 125 ILE A O 1
ATOM 1011 N N . ASP A 1 126 ? 27.534 3.473 18.485 1.00 55.91 126 ASP A N 1
ATOM 1012 C CA . ASP A 1 126 ? 27.270 2.105 18.883 1.00 55.91 126 ASP A CA 1
ATOM 1013 C C . ASP A 1 126 ? 28.457 1.646 19.740 1.00 55.91 126 ASP A C 1
ATOM 1015 O O . ASP A 1 126 ? 29.568 1.415 19.253 1.00 55.91 126 ASP A O 1
ATOM 1019 N N . GLY A 1 127 ? 28.236 1.625 21.053 1.00 63.31 127 GLY A N 1
ATOM 1020 C CA . GLY A 1 127 ? 29.202 1.168 22.045 1.00 63.31 127 GLY A CA 1
ATOM 1021 C C . GLY A 1 127 ? 30.083 2.247 22.698 1.00 63.31 127 GLY A C 1
ATOM 1022 O O . GLY A 1 127 ? 29.950 3.448 22.451 1.00 63.31 127 GLY A O 1
ATOM 1023 N N . PRO A 1 128 ? 30.976 1.818 23.608 1.00 72.56 128 PRO A N 1
ATOM 1024 C CA . PRO A 1 128 ? 31.874 2.696 24.349 1.00 72.56 128 PRO A CA 1
ATOM 1025 C C . PRO A 1 128 ? 32.846 3.426 23.414 1.00 72.56 128 PRO A C 1
ATOM 1027 O O . PRO A 1 128 ? 33.326 2.868 22.425 1.00 72.56 128 PRO A O 1
ATOM 1030 N N . MET A 1 129 ? 33.181 4.673 23.746 1.00 79.94 129 MET A N 1
ATOM 1031 C CA . MET A 1 129 ? 34.230 5.408 23.037 1.00 79.94 129 MET A CA 1
ATOM 1032 C C . MET A 1 129 ? 35.604 4.926 23.499 1.00 79.94 129 MET A C 1
ATOM 1034 O O . MET A 1 129 ? 35.898 4.931 24.695 1.00 79.94 129 MET A O 1
ATOM 1038 N N . ALA A 1 130 ? 36.463 4.578 22.549 1.00 75.38 130 ALA A N 1
ATOM 1039 C CA . ALA A 1 130 ? 37.876 4.331 22.770 1.00 75.38 130 ALA A CA 1
ATOM 1040 C C . ALA A 1 130 ? 38.691 5.543 22.295 1.00 75.38 130 ALA A C 1
ATOM 1042 O O . ALA A 1 130 ? 38.469 6.072 21.204 1.00 75.38 130 ALA A O 1
ATOM 1043 N N . THR A 1 131 ? 39.654 5.981 23.106 1.00 80.88 131 THR A N 1
ATOM 1044 C CA . THR A 1 131 ? 40.622 7.007 22.702 1.00 80.88 131 THR A CA 1
ATOM 1045 C C . THR A 1 131 ? 41.847 6.324 22.103 1.00 80.88 131 THR A C 1
ATOM 1047 O O . THR A 1 131 ? 42.540 5.566 22.783 1.00 80.88 131 THR A O 1
ATOM 1050 N N . THR A 1 132 ? 42.118 6.570 20.826 1.00 77.62 132 THR A N 1
ATOM 1051 C CA . THR A 1 132 ? 43.314 6.072 20.141 1.00 77.62 132 THR A CA 1
ATOM 1052 C C . THR A 1 132 ? 44.568 6.824 20.586 1.00 77.62 132 THR A C 1
ATOM 1054 O O . THR A 1 132 ? 44.507 7.906 21.171 1.00 77.62 132 THR A O 1
ATOM 1057 N N . SER A 1 133 ? 45.742 6.262 20.295 1.00 78.94 133 SER A N 1
ATOM 1058 C CA . SER A 1 133 ? 47.044 6.841 20.660 1.00 78.94 133 SER A CA 1
ATOM 1059 C C . SER A 1 133 ? 47.333 8.209 20.022 1.00 78.94 133 SER A C 1
ATOM 1061 O O . SER A 1 133 ? 48.190 8.936 20.515 1.00 78.94 133 SER A O 1
ATOM 1063 N N . ASP A 1 134 ? 46.609 8.581 18.962 1.00 83.38 134 ASP A N 1
ATOM 1064 C CA . ASP A 1 134 ? 46.630 9.907 18.331 1.00 83.38 134 ASP A CA 1
ATOM 1065 C C . ASP A 1 134 ? 45.619 10.895 18.954 1.00 83.38 134 ASP A C 1
ATOM 1067 O O . ASP A 1 134 ? 45.419 11.990 18.430 1.00 83.38 134 ASP A O 1
ATOM 1071 N N . GLY A 1 135 ? 44.985 10.524 20.072 1.00 79.00 135 GLY A N 1
ATOM 1072 C CA . GLY A 1 135 ? 44.070 11.373 20.836 1.00 79.00 135 GLY A CA 1
ATOM 1073 C C . GLY A 1 135 ? 42.670 11.502 20.236 1.00 79.00 135 GLY A C 1
ATOM 1074 O O . GLY A 1 135 ? 41.884 12.328 20.701 1.00 79.00 135 GLY A O 1
ATOM 1075 N N . LYS A 1 136 ? 42.336 10.715 19.206 1.00 80.38 136 LYS A N 1
ATOM 1076 C CA . LYS A 1 136 ? 40.992 10.705 18.622 1.00 80.38 136 LYS A CA 1
ATOM 1077 C C . LYS A 1 136 ? 40.082 9.765 19.399 1.00 80.38 136 LYS A C 1
ATOM 1079 O O . LYS A 1 136 ? 40.489 8.691 19.821 1.00 80.38 136 LYS A O 1
ATOM 1084 N N . ASN A 1 137 ? 38.827 10.164 19.552 1.00 77.00 137 ASN A N 1
ATOM 1085 C CA . ASN A 1 137 ? 37.801 9.299 20.117 1.00 77.00 137 ASN A CA 1
ATOM 1086 C C . ASN A 1 137 ? 37.073 8.605 18.964 1.00 77.00 137 ASN A C 1
ATOM 1088 O O . ASN A 1 137 ? 36.533 9.280 18.086 1.00 77.00 137 ASN A O 1
ATOM 1092 N N . ILE A 1 138 ? 37.061 7.277 18.973 1.00 80.38 138 ILE A N 1
ATOM 1093 C CA . ILE A 1 138 ? 36.361 6.429 18.002 1.00 80.38 138 ILE A CA 1
ATOM 1094 C C . ILE A 1 138 ? 35.479 5.422 18.743 1.00 80.38 138 ILE A C 1
ATOM 1096 O O . ILE A 1 138 ? 35.767 5.092 19.892 1.00 80.38 138 ILE A O 1
ATOM 1100 N N . SER A 1 139 ? 34.402 4.946 18.118 1.00 79.50 139 SER A N 1
ATOM 1101 C CA . SER A 1 139 ? 33.583 3.890 18.720 1.00 79.50 139 SER A CA 1
ATOM 1102 C C . SER A 1 139 ? 34.350 2.564 18.726 1.00 79.50 139 SER A C 1
ATOM 1104 O O . SER A 1 139 ? 35.155 2.281 17.832 1.00 79.50 139 SER A O 1
ATOM 1106 N N . GLU A 1 140 ? 34.109 1.732 19.738 1.00 74.88 140 GLU A N 1
ATOM 1107 C CA . GLU A 1 140 ? 34.680 0.382 19.804 1.00 74.88 140 GLU A CA 1
ATOM 1108 C C . GLU A 1 140 ? 34.273 -0.470 18.587 1.00 74.88 140 GLU A C 1
ATOM 1110 O O . GLU A 1 140 ? 35.079 -1.242 18.065 1.00 74.88 140 GLU A O 1
ATOM 1115 N N . VAL A 1 141 ? 33.058 -0.267 18.065 1.00 75.31 141 VAL A N 1
ATOM 1116 C CA . VAL A 1 141 ? 32.572 -0.929 16.846 1.00 75.31 141 VAL A CA 1
ATOM 1117 C C . VAL A 1 141 ? 33.363 -0.490 15.610 1.00 75.31 141 VAL A C 1
ATOM 1119 O O . VAL A 1 141 ? 33.786 -1.347 14.835 1.00 75.31 141 VAL A O 1
ATOM 1122 N N . ASP A 1 142 ? 33.663 0.803 15.447 1.00 73.38 142 ASP A N 1
ATOM 1123 C CA . ASP A 1 142 ? 34.504 1.281 14.339 1.00 73.38 142 ASP A CA 1
ATOM 1124 C C . ASP A 1 142 ? 35.931 0.727 14.430 1.00 73.38 142 ASP A C 1
ATOM 1126 O O . ASP A 1 142 ? 36.547 0.413 13.408 1.00 73.38 142 ASP A O 1
ATOM 1130 N N . LEU A 1 143 ? 36.469 0.572 15.644 1.00 75.69 143 LEU A N 1
ATOM 1131 C CA . LEU A 1 143 ? 37.772 -0.058 15.862 1.00 75.69 143 LEU A CA 1
ATOM 1132 C C . LEU A 1 143 ? 37.749 -1.537 15.430 1.00 75.69 143 LEU A C 1
ATOM 1134 O O . LEU A 1 143 ? 38.650 -1.995 14.722 1.00 75.69 143 LEU A O 1
ATOM 1138 N N . LEU A 1 144 ? 36.710 -2.282 15.814 1.00 75.56 144 LEU A N 1
ATOM 1139 C CA . LEU A 1 144 ? 36.529 -3.685 15.429 1.00 75.56 144 LEU A CA 1
ATOM 1140 C C . LEU A 1 144 ? 36.366 -3.845 13.912 1.00 75.56 144 LEU A C 1
ATOM 1142 O O . LEU A 1 144 ? 37.008 -4.705 13.313 1.00 75.56 144 LEU A O 1
ATOM 1146 N N . LEU A 1 145 ? 35.582 -2.984 13.266 1.00 75.19 145 LEU A N 1
ATOM 1147 C CA . LEU A 1 145 ? 35.388 -3.031 11.816 1.00 75.19 145 LEU A CA 1
ATOM 1148 C C . LEU A 1 145 ? 36.676 -2.691 11.054 1.00 75.19 145 LEU A C 1
ATOM 1150 O O . LEU A 1 145 ? 37.020 -3.382 10.093 1.00 75.19 145 LEU A O 1
ATOM 1154 N N . ARG A 1 146 ? 37.439 -1.691 11.514 1.00 73.75 146 ARG A N 1
ATOM 1155 C CA . ARG A 1 146 ? 38.750 -1.344 10.936 1.00 73.75 146 ARG A CA 1
ATOM 1156 C C . ARG A 1 146 ? 39.772 -2.463 11.083 1.00 73.75 146 ARG A C 1
ATOM 1158 O O . ARG A 1 146 ? 40.491 -2.756 10.134 1.00 73.75 146 ARG A O 1
ATOM 1165 N N . THR A 1 147 ? 39.839 -3.110 12.248 1.00 73.94 147 THR A N 1
ATOM 1166 C CA . THR A 1 147 ? 40.770 -4.238 12.459 1.00 73.94 147 THR A CA 1
ATOM 1167 C C . THR A 1 147 ? 40.427 -5.452 11.593 1.00 73.94 147 THR A C 1
ATOM 1169 O O . THR A 1 147 ? 41.318 -6.227 11.257 1.00 73.94 147 THR A O 1
ATOM 1172 N N . GLN A 1 148 ? 39.166 -5.583 11.175 1.00 76.00 148 GLN A N 1
ATOM 1173 C CA . GLN A 1 148 ? 38.699 -6.611 10.245 1.00 76.00 148 GLN A CA 1
ATOM 1174 C C . GLN A 1 148 ? 38.731 -6.173 8.763 1.00 76.00 148 GLN A C 1
ATOM 1176 O O . GLN A 1 148 ? 38.396 -6.972 7.891 1.00 76.00 148 GLN A O 1
ATOM 1181 N N . GLY A 1 149 ? 39.162 -4.941 8.458 1.00 66.94 149 GLY A N 1
ATOM 1182 C CA . GLY A 1 149 ? 39.316 -4.427 7.090 1.00 66.94 149 GLY A CA 1
ATOM 1183 C C . GLY A 1 149 ? 38.020 -3.975 6.407 1.00 66.94 149 GLY A C 1
ATOM 1184 O O . GLY A 1 149 ? 37.985 -3.879 5.183 1.00 66.94 149 GLY A O 1
ATOM 1185 N N . PHE A 1 150 ? 36.956 -3.714 7.171 1.00 58.59 150 PHE A N 1
ATOM 1186 C CA . PHE A 1 150 ? 35.650 -3.300 6.641 1.00 58.59 150 PHE A CA 1
ATOM 1187 C C . PHE A 1 150 ? 35.468 -1.773 6.511 1.00 58.59 150 PHE A C 1
ATOM 1189 O O . PHE A 1 150 ? 34.425 -1.340 6.020 1.00 58.59 150 PHE A O 1
ATOM 1196 N N . VAL A 1 151 ? 36.455 -0.964 6.930 1.00 57.81 151 VAL A N 1
ATOM 1197 C CA . VAL A 1 151 ? 36.470 0.517 6.878 1.00 57.81 151 VAL A CA 1
ATOM 1198 C C . VAL A 1 151 ? 37.846 1.024 6.470 1.00 57.81 151 VAL A C 1
ATOM 1200 O O . VAL A 1 151 ? 38.838 0.487 7.014 1.00 57.81 151 VAL A O 1
#

Foldseek 3Di:
DLVVLVVCCVPVPCNVVVLLVVLLVVLVVVVPDPVCSVVSSVVSVVVVSVQVVLVVLVVLQVVQVVQVVCCVVCPPPPPPNQHPCSVVVHDPVVVVVSCVVSVPRDHDPVVVVVVVPDPPPPVPLPADWDQDPVRDTHRPVVVVCVVVVND

Secondary structure (DSSP, 8-state):
-HHHHHHHHHHSTTHHHHHHHHHHHHHHHTT--GGGHHHHHHHHHHHHHHHHHHHHHHHHHHHHHHHHHHHHH-TT-TT----HHHHHT--HHHHHHHHHHHTT----HHHHHHHHS---------SPEEEPTTS-EEEHHHHHHHHTT--

Radius of gyration: 24.39 Å; chains: 1; bounding box: 74×31×48 Å

Organism: NCBI:txid1169539

pLDDT: mean 76.26, std 10.5, range [47.22, 88.38]